Protein AF-A0A2N6F5Y7-F1 (afdb_monomer_lite)

Radius of gyration: 11.95 Å; chains: 1; bounding box: 24×23×30 Å

Secondary structure (DSSP, 8-state):
--SSS--TTTTHHHHHHHHTS--TT-----TT-HHHHHHHHHHHHT-

Structure (mmCIF, N/CA/C/O backbone):
data_AF-A0A2N6F5Y7-F1
#
_entry.id   AF-A0A2N6F5Y7-F1
#
loop_
_atom_site.group_PDB
_atom_site.id
_atom_site.type_symbol
_atom_site.label_atom_id
_atom_site.label_alt_id
_atom_site.label_comp_id
_atom_site.label_asym_id
_atom_site.label_entity_id
_atom_site.label_seq_id
_atom_site.pdbx_PDB_ins_code
_atom_site.Cartn_x
_atom_site.Cartn_y
_atom_site.Cartn_z
_atom_site.occupancy
_atom_site.B_iso_or_equiv
_atom_site.auth_seq_id
_atom_site.auth_comp_id
_atom_site.auth_asym_id
_atom_site.auth_atom_id
_atom_site.pdbx_PDB_model_num
ATOM 1 N N . THR A 1 1 ? -2.164 -4.862 -8.126 1.00 51.56 1 THR A N 1
ATOM 2 C CA . THR A 1 1 ? -1.978 -3.762 -9.096 1.00 51.56 1 THR A CA 1
ATOM 3 C C . THR A 1 1 ? -0.499 -3.435 -9.179 1.00 51.56 1 THR A C 1
ATOM 5 O O 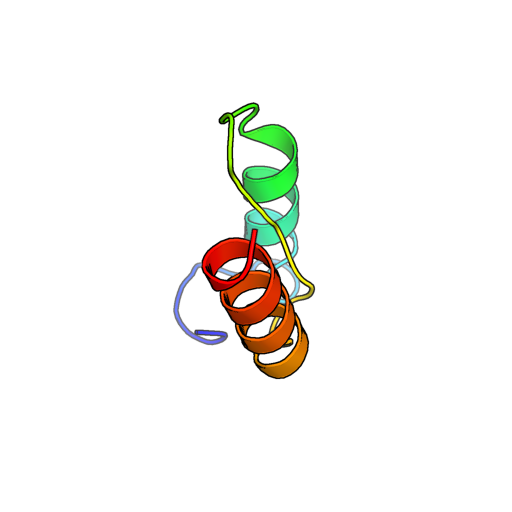. THR A 1 1 ? -0.027 -2.521 -8.523 1.00 51.56 1 THR A O 1
ATOM 8 N N . SER A 1 2 ? 0.234 -4.212 -9.972 1.00 46.09 2 SER A N 1
ATOM 9 C CA . SER A 1 2 ? 1.692 -4.104 -10.170 1.00 46.09 2 SER A CA 1
ATOM 10 C C . SER A 1 2 ? 2.073 -3.595 -11.558 1.00 46.09 2 SER A C 1
ATOM 12 O O . SER A 1 2 ? 3.213 -3.218 -11.789 1.00 46.09 2 SER A O 1
ATOM 14 N N . VAL A 1 3 ? 1.115 -3.557 -12.489 1.00 56.44 3 VAL A N 1
ATOM 15 C CA . VAL A 1 3 ? 1.398 -3.306 -13.911 1.00 56.44 3 VAL A CA 1
ATOM 16 C C . VAL A 1 3 ? 1.046 -1.871 -14.344 1.00 56.44 3 VAL A C 1
ATOM 18 O O . VAL A 1 3 ? 1.474 -1.426 -15.399 1.00 56.44 3 VAL A O 1
ATOM 21 N N . GLY A 1 4 ? 0.270 -1.125 -13.544 1.00 54.75 4 GLY A N 1
ATOM 22 C CA . GLY A 1 4 ? -0.485 0.039 -14.043 1.00 54.75 4 GLY A CA 1
ATOM 23 C C . GLY A 1 4 ? -0.023 1.445 -13.638 1.00 54.75 4 GLY A C 1
ATOM 24 O O . GLY A 1 4 ? -0.495 2.404 -14.234 1.00 54.75 4 GLY A O 1
ATOM 25 N N . TYR A 1 5 ? 0.873 1.612 -12.663 1.00 51.97 5 TYR A N 1
ATOM 26 C CA . TYR A 1 5 ? 1.345 2.942 -12.247 1.00 51.97 5 TYR A CA 1
ATOM 27 C C . TYR A 1 5 ? 2.842 3.074 -12.504 1.00 51.97 5 TYR A C 1
ATOM 29 O O . TYR A 1 5 ? 3.635 2.713 -11.643 1.00 51.97 5 TYR A O 1
ATOM 37 N N . GLY A 1 6 ? 3.196 3.563 -13.701 1.00 52.66 6 GLY A N 1
ATOM 38 C CA . GLY A 1 6 ? 4.476 4.195 -14.067 1.00 52.66 6 GLY A CA 1
ATOM 39 C C . GLY A 1 6 ? 5.665 3.902 -13.151 1.00 52.66 6 GLY A C 1
ATOM 40 O O . GLY A 1 6 ? 6.214 4.801 -12.518 1.00 52.66 6 GLY A O 1
ATOM 41 N N . ALA A 1 7 ? 6.047 2.633 -13.061 1.00 56.25 7 ALA A N 1
ATOM 42 C CA . ALA A 1 7 ? 7.098 2.160 -12.185 1.00 56.25 7 ALA A CA 1
ATOM 43 C C . ALA A 1 7 ? 8.451 2.334 -12.875 1.00 56.25 7 ALA A C 1
ATOM 45 O O . ALA A 1 7 ? 9.064 1.365 -13.320 1.00 56.25 7 ALA A O 1
ATOM 46 N N . ALA A 1 8 ? 8.963 3.564 -12.913 1.00 58.91 8 ALA A N 1
ATOM 47 C CA . ALA A 1 8 ? 10.409 3.701 -12.825 1.00 58.91 8 ALA A CA 1
ATOM 48 C C . ALA A 1 8 ? 10.844 2.873 -11.593 1.00 58.91 8 ALA A C 1
ATOM 50 O O . ALA A 1 8 ? 10.391 3.142 -10.481 1.00 58.91 8 ALA A O 1
ATOM 51 N N . PHE A 1 9 ? 11.613 1.800 -11.805 1.00 66.00 9 PHE A N 1
ATOM 52 C CA . PHE A 1 9 ? 12.082 0.879 -10.757 1.00 66.00 9 PHE A CA 1
ATOM 53 C C . PHE A 1 9 ? 10.993 0.102 -9.981 1.00 66.00 9 PHE A C 1
ATOM 55 O O . PHE A 1 9 ? 10.980 0.115 -8.755 1.00 66.00 9 PHE A O 1
ATOM 62 N N . GLY A 1 10 ? 10.070 -0.602 -10.649 1.00 75.81 10 GLY A N 1
ATOM 63 C CA . GLY A 1 10 ? 9.276 -1.660 -9.985 1.00 75.81 10 GLY A CA 1
ATOM 64 C C . GLY A 1 10 ? 8.346 -1.205 -8.844 1.00 75.81 10 GLY A C 1
ATOM 65 O O . GLY A 1 10 ? 8.098 -1.958 -7.909 1.00 75.81 10 GLY A O 1
ATOM 66 N N . GLY A 1 11 ? 7.837 0.029 -8.898 1.00 79.94 11 GLY A N 1
ATOM 67 C CA . GLY A 1 11 ? 6.843 0.551 -7.953 1.00 79.94 11 GLY A CA 1
ATOM 68 C C . GLY A 1 11 ? 7.438 1.347 -6.791 1.00 79.94 11 GLY A C 1
ATOM 69 O O . GLY A 1 11 ? 6.693 1.810 -5.932 1.00 79.94 11 GLY A O 1
ATOM 70 N N . VAL A 1 12 ? 8.757 1.571 -6.782 1.00 84.44 12 VAL A N 1
ATOM 71 C CA . VAL A 1 12 ? 9.459 2.355 -5.749 1.00 84.44 12 VAL A CA 1
ATOM 72 C C . VAL A 1 12 ? 8.906 3.779 -5.639 1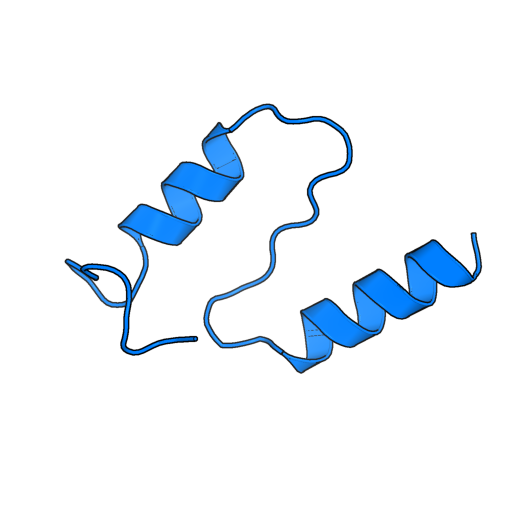.00 84.44 12 VAL A C 1
ATOM 74 O O . VAL A 1 12 ? 8.624 4.233 -4.534 1.00 84.44 12 VAL A O 1
ATOM 77 N N . ALA A 1 13 ? 8.650 4.461 -6.760 1.00 84.31 13 ALA A N 1
ATOM 78 C CA . ALA A 1 13 ? 8.040 5.795 -6.741 1.00 84.31 13 ALA A CA 1
ATOM 79 C C . ALA A 1 13 ? 6.664 5.805 -6.043 1.00 84.31 13 ALA A C 1
ATOM 81 O O . ALA A 1 13 ? 6.372 6.701 -5.253 1.00 84.31 13 ALA A O 1
ATOM 82 N N . ALA A 1 14 ? 5.842 4.778 -6.281 1.00 83.94 14 ALA A N 1
ATOM 83 C CA . ALA A 1 14 ? 4.542 4.635 -5.630 1.00 83.94 14 ALA A CA 1
ATOM 84 C C . ALA A 1 14 ? 4.688 4.334 -4.129 1.00 83.94 14 ALA A C 1
ATOM 86 O O . ALA A 1 14 ? 3.983 4.929 -3.317 1.00 83.94 14 ALA A O 1
ATOM 87 N N . LEU A 1 15 ? 5.630 3.463 -3.747 1.00 87.56 15 LEU A N 1
ATOM 88 C CA . LEU A 1 15 ? 5.899 3.140 -2.345 1.00 87.56 15 LEU A CA 1
ATOM 89 C C . LEU A 1 15 ? 6.357 4.372 -1.552 1.00 87.56 15 LEU A C 1
ATOM 91 O O . LEU A 1 15 ? 5.805 4.646 -0.486 1.00 87.56 15 LEU A O 1
ATOM 95 N N . LEU A 1 16 ? 7.319 5.139 -2.082 1.00 86.81 16 LEU A N 1
ATOM 96 C CA . LEU A 1 16 ? 7.781 6.372 -1.438 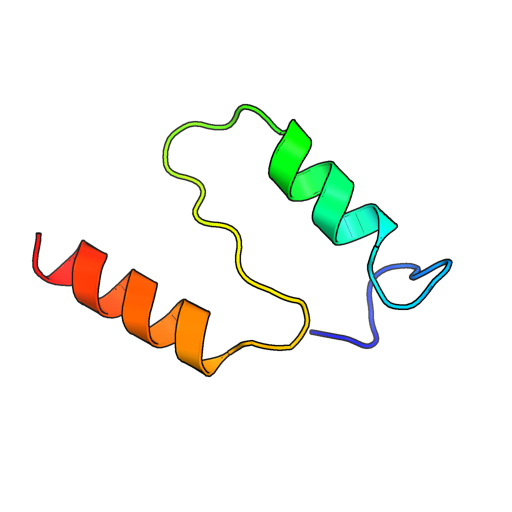1.00 86.81 16 LEU A CA 1
ATOM 97 C C . LEU A 1 16 ? 6.669 7.422 -1.358 1.00 86.81 16 LEU A C 1
ATOM 99 O O . LEU A 1 16 ? 6.520 8.059 -0.319 1.00 86.81 16 LEU A O 1
ATOM 103 N N . GLY A 1 17 ? 5.862 7.579 -2.411 1.00 89.75 17 GLY A N 1
ATOM 104 C CA . GLY A 1 17 ? 4.713 8.486 -2.389 1.00 89.75 17 GLY A CA 1
ATOM 105 C C . GLY A 1 17 ? 3.703 8.129 -1.295 1.00 89.75 17 GLY A C 1
ATOM 106 O O . GLY A 1 17 ? 3.255 9.007 -0.562 1.00 89.75 17 GLY A O 1
ATOM 107 N N . MET A 1 18 ? 3.392 6.838 -1.132 1.00 90.31 18 MET A N 1
ATOM 108 C CA . MET A 1 18 ? 2.481 6.369 -0.084 1.00 90.31 18 MET A CA 1
ATOM 109 C C . MET A 1 18 ? 3.042 6.607 1.324 1.00 90.31 18 MET A C 1
ATOM 111 O O . MET A 1 18 ? 2.325 7.137 2.174 1.00 90.31 18 MET A O 1
ATOM 115 N N . LEU A 1 19 ? 4.319 6.284 1.561 1.00 89.75 19 LEU A N 1
ATOM 116 C CA . LEU A 1 19 ? 4.981 6.510 2.854 1.00 89.75 19 LEU A CA 1
ATOM 117 C C . LEU A 1 19 ? 5.113 7.998 3.206 1.00 89.75 19 LEU A C 1
ATOM 119 O O . LEU A 1 19 ? 5.068 8.350 4.381 1.00 89.75 19 LEU A O 1
ATOM 123 N N . ASN A 1 20 ? 5.237 8.872 2.206 1.00 91.81 20 ASN A N 1
ATOM 124 C CA . ASN A 1 20 ? 5.395 10.312 2.408 1.00 91.81 20 ASN A CA 1
ATOM 125 C C . ASN A 1 20 ? 4.066 11.096 2.396 1.00 91.81 20 ASN A C 1
ATOM 127 O O . ASN A 1 20 ? 4.077 12.319 2.487 1.00 91.81 20 ASN A O 1
ATOM 131 N N . SER A 1 21 ? 2.915 10.429 2.258 1.00 89.94 21 SER A N 1
ATOM 132 C CA . SER A 1 21 ? 1.617 11.105 2.090 1.00 89.94 21 SER A CA 1
ATOM 133 C C . SER A 1 21 ? 1.078 11.792 3.355 1.00 89.94 21 SER A C 1
ATOM 135 O O . SER A 1 21 ? 0.131 12.569 3.257 1.00 89.94 21 SER A O 1
ATOM 137 N N . CYS A 1 22 ? 1.652 11.513 4.535 1.00 88.44 22 CYS A N 1
ATOM 138 C CA . CYS A 1 22 ? 1.217 12.006 5.857 1.00 88.44 22 CYS A CA 1
ATOM 139 C C . CYS A 1 22 ? -0.289 11.834 6.159 1.00 88.44 22 CYS A C 1
ATOM 141 O O . CYS A 1 22 ? -0.806 12.427 7.107 1.00 88.44 22 CYS A O 1
ATOM 143 N N . A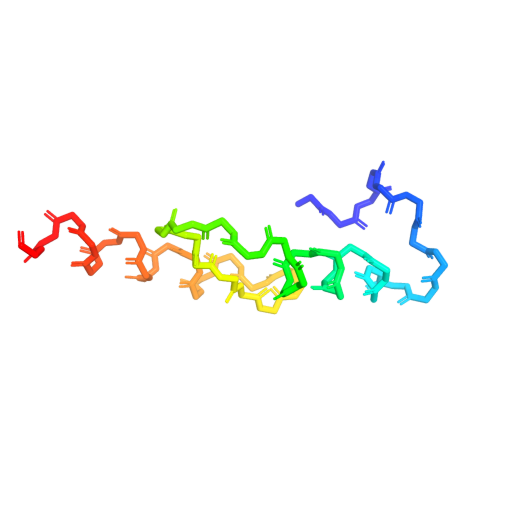LA A 1 23 ? -1.007 11.027 5.378 1.00 91.19 23 ALA A N 1
ATOM 144 C CA . ALA A 1 23 ? -2.433 10.821 5.540 1.00 91.19 23 ALA A CA 1
ATOM 145 C C . ALA A 1 23 ? -2.699 9.903 6.741 1.00 91.19 23 ALA A C 1
ATOM 147 O O . ALA A 1 23 ? -2.185 8.784 6.823 1.00 91.19 23 ALA A O 1
ATOM 148 N N . SER A 1 24 ? -3.516 10.379 7.683 1.00 91.94 24 SER A N 1
ATOM 149 C CA . SER A 1 24 ? -3.904 9.589 8.853 1.00 91.94 24 SER A CA 1
ATOM 150 C C . SER A 1 24 ? -4.716 8.358 8.440 1.00 91.94 24 SER A C 1
ATOM 152 O O . SER A 1 24 ? -5.548 8.428 7.537 1.00 91.94 24 SER A O 1
ATOM 154 N N . GLY A 1 25 ? -4.479 7.231 9.113 1.00 89.88 25 GLY A N 1
ATOM 155 C CA . GLY A 1 25 ? -5.200 5.978 8.870 1.00 89.88 25 GLY A CA 1
ATOM 156 C C . GLY A 1 25 ? -4.735 5.185 7.644 1.00 89.88 25 GLY A C 1
ATOM 157 O O . GLY A 1 25 ? -5.318 4.146 7.338 1.00 89.88 25 GLY A O 1
ATOM 158 N N . VAL A 1 26 ? -3.680 5.619 6.949 1.00 92.56 26 VAL A N 1
ATOM 159 C CA . VAL A 1 26 ? -3.101 4.850 5.840 1.00 92.56 26 VAL A CA 1
ATOM 160 C C . VAL A 1 26 ? -2.186 3.751 6.376 1.00 92.56 26 VAL A C 1
ATOM 162 O O . VAL A 1 26 ? -1.273 4.002 7.157 1.00 92.56 26 VAL A O 1
ATOM 165 N N . THR A 1 27 ? -2.409 2.519 5.915 1.00 92.88 27 THR A N 1
ATOM 166 C CA . THR A 1 27 ? -1.514 1.379 6.155 1.00 92.88 27 THR A CA 1
ATOM 167 C C . THR A 1 27 ? -0.851 0.984 4.841 1.00 92.88 27 THR A C 1
ATOM 169 O O . THR A 1 27 ? -1.531 0.577 3.901 1.00 92.88 27 THR A O 1
ATOM 172 N N . VAL A 1 28 ? 0.474 1.114 4.766 1.00 92.88 28 VAL A N 1
ATOM 173 C CA . VAL A 1 28 ? 1.262 0.788 3.568 1.00 92.88 28 VAL A CA 1
ATOM 174 C C . VAL A 1 28 ? 1.876 -0.603 3.719 1.00 92.88 28 VAL A C 1
ATOM 176 O O . VAL A 1 28 ? 2.415 -0.937 4.772 1.00 92.88 28 VAL A O 1
ATOM 179 N N . VAL A 1 29 ? 1.815 -1.412 2.660 1.00 93.12 29 VAL A N 1
ATOM 180 C CA . VAL A 1 29 ? 2.466 -2.729 2.579 1.00 93.12 29 VAL A CA 1
ATOM 181 C C . VAL A 1 29 ? 3.431 -2.780 1.396 1.00 93.12 29 VAL A C 1
ATOM 183 O O . VAL A 1 29 ? 3.373 -1.938 0.500 1.00 93.12 29 VAL A O 1
ATOM 186 N N . ASN A 1 30 ? 4.312 -3.783 1.383 1.00 90.88 30 ASN A N 1
ATOM 187 C CA . ASN A 1 30 ? 5.222 -4.027 0.261 1.00 90.88 30 ASN A CA 1
ATOM 188 C C . ASN A 1 30 ? 4.458 -4.190 -1.067 1.00 90.88 30 ASN A C 1
ATOM 190 O O . ASN A 1 30 ? 3.323 -4.675 -1.086 1.00 90.88 30 ASN A O 1
ATOM 194 N N . ILE A 1 31 ? 5.111 -3.840 -2.180 1.00 87.38 31 ILE A N 1
ATOM 195 C CA . ILE A 1 31 ? 4.575 -4.061 -3.530 1.00 87.38 31 ILE A CA 1
ATOM 196 C C . ILE A 1 31 ? 4.239 -5.545 -3.707 1.00 87.38 31 ILE A C 1
ATOM 198 O O . ILE A 1 31 ? 5.000 -6.416 -3.293 1.00 87.38 31 ILE A O 1
ATOM 202 N N . ASP A 1 32 ? 3.057 -5.809 -4.263 1.00 85.94 32 ASP A N 1
ATOM 203 C CA . ASP A 1 32 ? 2.480 -7.146 -4.444 1.00 85.94 32 ASP A CA 1
ATOM 204 C C . ASP A 1 32 ? 2.256 -7.971 -3.157 1.00 85.94 32 ASP A C 1
ATOM 206 O O . ASP A 1 32 ? 1.844 -9.129 -3.231 1.00 85.94 32 ASP A O 1
ATOM 210 N N . ASN A 1 33 ? 2.398 -7.388 -1.958 1.00 89.62 33 ASN A N 1
ATOM 211 C CA . ASN A 1 33 ? 2.070 -8.066 -0.700 1.00 89.62 33 ASN A CA 1
ATOM 212 C C . ASN A 1 33 ? 0.568 -7.995 -0.374 1.00 89.62 33 ASN A C 1
ATOM 214 O O . ASN A 1 33 ? 0.133 -7.362 0.593 1.00 89.62 33 ASN A O 1
ATOM 218 N N . GLY A 1 34 ? -0.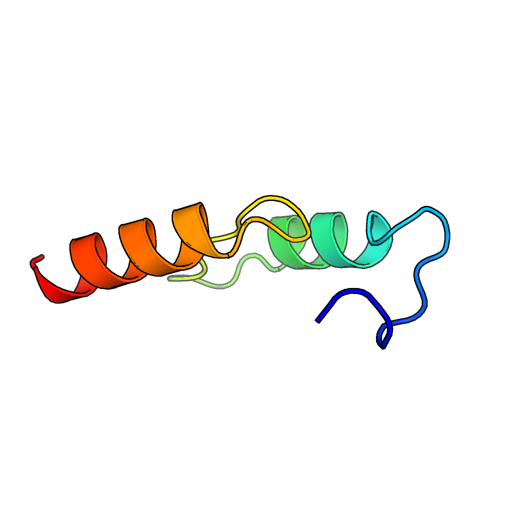237 -8.682 -1.187 1.00 91.44 34 GLY A N 1
ATOM 219 C CA . GLY A 1 34 ? -1.687 -8.773 -0.993 1.00 91.44 34 GLY A CA 1
ATOM 220 C C . GLY A 1 34 ? -2.089 -9.474 0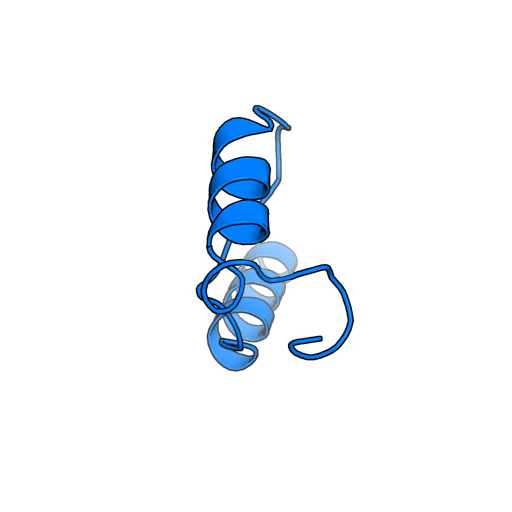.311 1.00 91.44 34 GLY A C 1
ATOM 221 O O . GLY A 1 34 ? -3.077 -9.093 0.935 1.00 91.44 34 GLY A O 1
ATOM 222 N N . PHE A 1 35 ? -1.302 -10.451 0.771 1.00 95.56 35 PHE A N 1
ATOM 223 C CA . PHE A 1 35 ? -1.552 -11.139 2.041 1.00 95.56 35 PHE A CA 1
ATOM 224 C C . PHE A 1 35 ? -1.415 -10.191 3.240 1.00 95.56 35 PHE A C 1
ATOM 226 O O . PHE A 1 35 ? -2.307 -10.129 4.084 1.00 95.56 35 PHE A O 1
ATOM 233 N N . GLY A 1 36 ? -0.330 -9.412 3.296 1.00 94.94 36 GLY A N 1
ATOM 234 C CA . GLY A 1 36 ? -0.114 -8.419 4.347 1.00 94.94 36 GLY A CA 1
ATOM 235 C C . GLY A 1 36 ? -1.214 -7.359 4.377 1.00 94.94 36 GLY A C 1
ATOM 236 O O . GLY A 1 36 ? -1.672 -6.992 5.458 1.00 94.94 36 GLY A O 1
ATOM 237 N N . ALA A 1 37 ? -1.700 -6.935 3.203 1.00 95.06 37 ALA A N 1
ATOM 238 C CA . ALA A 1 37 ? -2.835 -6.018 3.104 1.00 95.06 37 ALA A CA 1
ATOM 239 C C . ALA A 1 37 ? -4.114 -6.627 3.701 1.00 95.06 37 ALA A C 1
ATOM 241 O O . ALA A 1 37 ? -4.771 -5.994 4.526 1.00 95.06 37 ALA A O 1
ATOM 242 N N . ALA A 1 38 ? -4.446 -7.869 3.335 1.00 95.81 38 ALA A N 1
ATOM 243 C CA . ALA A 1 38 ? -5.638 -8.550 3.838 1.00 95.81 38 ALA A CA 1
ATOM 244 C C . ALA A 1 38 ? -5.567 -8.804 5.353 1.00 95.81 38 ALA A C 1
ATOM 246 O O . ALA A 1 38 ? -6.552 -8.616 6.070 1.00 95.81 38 ALA A O 1
ATOM 247 N N . PHE A 1 39 ? -4.394 -9.186 5.861 1.00 96.69 39 PHE A N 1
ATOM 248 C CA . PHE A 1 39 ? -4.175 -9.378 7.291 1.00 96.69 39 PHE A CA 1
ATOM 249 C C . PHE A 1 39 ? -4.338 -8.069 8.074 1.00 96.69 39 PHE A C 1
ATOM 251 O O . PHE A 1 39 ? -5.041 -8.045 9.086 1.00 96.69 39 PHE A O 1
ATOM 258 N N . ALA A 1 40 ? -3.735 -6.977 7.594 1.00 96.50 40 ALA A N 1
ATOM 259 C CA . ALA A 1 40 ? -3.870 -5.659 8.206 1.00 96.50 40 ALA A CA 1
ATOM 260 C C . ALA A 1 40 ? -5.332 -5.185 8.209 1.00 96.50 40 ALA A C 1
ATOM 262 O O . ALA A 1 40 ? -5.832 -4.768 9.251 1.00 96.50 40 ALA A O 1
ATOM 263 N N . ALA A 1 41 ? -6.043 -5.339 7.087 1.00 96.50 41 ALA A N 1
ATOM 264 C CA . ALA A 1 41 ? -7.461 -5.004 6.986 1.00 96.50 41 ALA A CA 1
ATOM 265 C C . ALA A 1 41 ? -8.321 -5.806 7.976 1.00 96.50 41 ALA A C 1
ATOM 267 O O . ALA A 1 41 ? -9.152 -5.236 8.678 1.00 96.50 41 ALA A O 1
ATOM 268 N N . ASN A 1 42 ? -8.091 -7.118 8.098 1.00 97.44 42 ASN A N 1
ATOM 269 C CA . ASN A 1 42 ? -8.804 -7.952 9.067 1.00 97.44 42 ASN A CA 1
ATOM 270 C C . ASN A 1 42 ? -8.479 -7.569 10.517 1.00 97.44 42 ASN A C 1
ATOM 272 O O . ASN A 1 42 ? -9.353 -7.637 11.377 1.00 97.44 42 ASN A O 1
ATOM 276 N N . ARG A 1 43 ? -7.238 -7.157 10.803 1.00 95.94 43 ARG A N 1
ATOM 277 C CA . ARG A 1 43 ? -6.871 -6.654 12.128 1.00 95.94 43 ARG A CA 1
ATOM 278 C C . ARG A 1 43 ? -7.632 -5.370 12.445 1.00 95.94 43 ARG A C 1
ATOM 280 O O . ARG A 1 43 ? -8.190 -5.301 13.525 1.00 95.94 43 ARG A O 1
ATOM 287 N N . ILE A 1 44 ? -7.706 -4.427 11.505 1.00 96.31 44 ILE A N 1
ATOM 288 C CA . ILE A 1 44 ? -8.467 -3.175 11.651 1.00 96.31 44 ILE A CA 1
ATOM 289 C C . ILE A 1 44 ? -9.964 -3.447 11.830 1.00 96.31 44 ILE A C 1
ATOM 291 O O . ILE A 1 44 ? -10.592 -2.876 12.707 1.00 96.31 44 ILE A O 1
ATOM 295 N N . ASN A 1 45 ? -10.543 -4.368 11.059 1.00 96.19 45 ASN A N 1
ATOM 296 C CA . ASN A 1 45 ? -11.963 -4.718 11.183 1.00 96.19 45 ASN A CA 1
ATOM 297 C C . ASN A 1 45 ? -12.317 -5.418 12.512 1.00 96.19 45 ASN A C 1
ATOM 299 O O . ASN A 1 45 ? -13.488 -5.558 12.850 1.00 96.19 45 ASN A O 1
ATOM 303 N N . LYS A 1 46 ? -11.310 -5.911 13.239 1.00 91.44 46 LYS A N 1
ATOM 304 C CA . LYS A 1 46 ? -11.451 -6.541 14.557 1.00 91.44 46 LYS A CA 1
ATOM 305 C C . LYS A 1 46 ? -10.915 -5.663 15.696 1.00 91.44 46 LYS A C 1
ATOM 307 O O . LYS A 1 46 ? -10.720 -6.186 16.794 1.00 91.44 46 LYS A O 1
ATOM 312 N N . GLN A 1 47 ? -10.610 -4.393 15.421 1.00 66.81 47 GLN A N 1
ATOM 313 C CA . GLN A 1 47 ? -10.243 -3.402 16.436 1.00 66.81 47 GLN A CA 1
ATOM 314 C C . GLN A 1 47 ? -11.468 -2.852 17.159 1.00 66.81 47 GLN A C 1
ATOM 316 O O . GLN A 1 47 ? -12.561 -2.832 16.553 1.00 66.81 47 GLN A O 1
#

pLDDT: mean 83.45, std 15.11, range [46.09, 97.44]

Foldseek 3Di:
DQPPPPDPPRCVVVQVCQVPVPDPPDDDDDVPPPVVVVVVVVVVVVD

Sequence (47 aa):
TSVGYGAAFGGVAALLGMLNSCASGVTVVNIDNGFGAAFAANRINKQ